Protein AF-I4YRJ3-F1 (afdb_monomer_lite)

Foldseek 3Di:
DPPQDDQDPVLLVVLLVCVLVVNPPLVVSCVVSVHDSVNSVCSNVCVPPVVDDHDDRDD

pLDDT: mean 87.26, std 12.6, range [36.88, 95.38]

Radius of gyration: 11.11 Å; chains: 1; bounding box: 21×21×38 Å

Organism: NCBI:txid864069

Sequence (59 aa):
MNQTKKLTVEQVLEARLRDAAGERDFKKLAEAYRIARSTITNAVLGKTFKDLPMPPRGR

Secondary structure (DSSP, 8-state):
----PPPPHHHHHHHHHHHHTT---HHHHHHHHT--HHHHHHHHTTSS-TTSPPPP---

Structure (mmCIF, N/CA/C/O backbone):
data_AF-I4YRJ3-F1
#
_entry.id   AF-I4YRJ3-F1
#
loop_
_atom_site.group_PDB
_atom_site.id
_atom_site.type_symbol
_atom_site.label_atom_id
_atom_site.label_alt_id
_atom_site.label_comp_id
_atom_site.label_asym_id
_atom_site.label_entity_id
_atom_site.label_seq_id
_atom_site.pdbx_PDB_ins_code
_atom_site.Cartn_x
_atom_site.Cartn_y
_atom_site.Cartn_z
_atom_site.occupancy
_atom_site.B_iso_or_equiv
_atom_site.auth_seq_id
_atom_site.auth_comp_id
_atom_site.auth_asym_id
_atom_site.auth_atom_id
_atom_site.pdbx_PDB_model_num
ATOM 1 N N . MET A 1 1 ? -7.012 5.293 23.036 1.00 36.88 1 MET A N 1
ATOM 2 C CA . MET A 1 1 ? -7.651 4.334 22.108 1.00 36.88 1 MET A CA 1
ATOM 3 C C . MET A 1 1 ? -7.104 4.602 20.710 1.00 36.88 1 MET A C 1
ATOM 5 O O . MET A 1 1 ?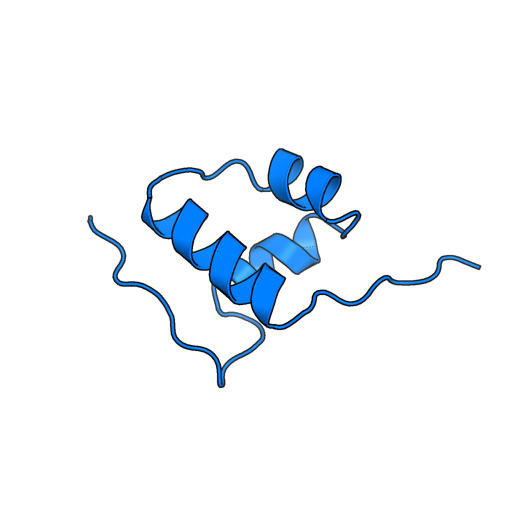 -7.479 5.602 20.114 1.00 36.88 1 MET A O 1
ATOM 9 N N . ASN A 1 2 ? -6.164 3.793 20.209 1.00 45.12 2 ASN A N 1
ATOM 10 C CA . ASN A 1 2 ? -5.652 3.965 18.844 1.00 45.12 2 ASN A CA 1
ATOM 11 C C . ASN A 1 2 ? -6.713 3.472 17.853 1.00 45.12 2 ASN A C 1
ATOM 13 O O . ASN A 1 2 ? -6.839 2.270 17.636 1.00 45.12 2 ASN A O 1
ATOM 17 N N . GLN A 1 3 ? -7.486 4.390 17.265 1.00 53.25 3 GLN A N 1
ATOM 18 C CA . GLN A 1 3 ? -8.327 4.079 16.111 1.00 53.25 3 GLN A CA 1
ATOM 19 C C . GLN A 1 3 ? -7.422 3.602 14.972 1.00 53.25 3 GLN A C 1
ATOM 21 O O . GLN A 1 3 ? -6.696 4.386 14.360 1.00 53.25 3 GLN A O 1
ATOM 26 N N . THR A 1 4 ? -7.452 2.305 14.685 1.00 63.72 4 THR A N 1
ATOM 27 C CA . THR A 1 4 ? -6.886 1.749 13.461 1.00 63.72 4 THR A CA 1
ATOM 28 C C . THR A 1 4 ? -7.732 2.249 12.295 1.00 63.72 4 THR A C 1
ATOM 30 O O . THR A 1 4 ? -8.767 1.673 11.962 1.00 63.72 4 THR A O 1
ATOM 33 N N . LYS A 1 5 ? -7.322 3.365 11.676 1.00 76.38 5 LYS A N 1
ATOM 34 C CA . LYS A 1 5 ? -7.893 3.758 10.385 1.00 76.38 5 LYS A CA 1
ATOM 35 C C . LYS A 1 5 ? -7.719 2.584 9.422 1.00 76.38 5 LYS A C 1
ATOM 37 O O . LYS A 1 5 ? -6.636 2.008 9.326 1.00 76.38 5 LYS A O 1
ATOM 42 N N . LYS A 1 6 ? -8.808 2.187 8.767 1.00 83.31 6 LYS A N 1
ATOM 43 C CA . LYS A 1 6 ? -8.791 1.149 7.734 1.00 83.31 6 LYS A CA 1
ATOM 44 C C . LYS A 1 6 ? -8.426 1.797 6.402 1.00 83.31 6 LYS A C 1
ATOM 46 O O . LYS A 1 6 ? -8.865 2.909 6.125 1.00 83.31 6 LYS A O 1
ATOM 51 N N . LEU A 1 7 ? -7.620 1.098 5.610 1.00 88.38 7 LEU A N 1
ATOM 52 C CA . LEU A 1 7 ? -7.286 1.499 4.246 1.00 88.38 7 LEU A CA 1
ATOM 53 C C . LEU A 1 7 ? -8.510 1.248 3.352 1.00 88.38 7 LEU A C 1
ATOM 55 O O . LEU A 1 7 ? -9.106 0.170 3.446 1.00 88.38 7 LEU A O 1
ATO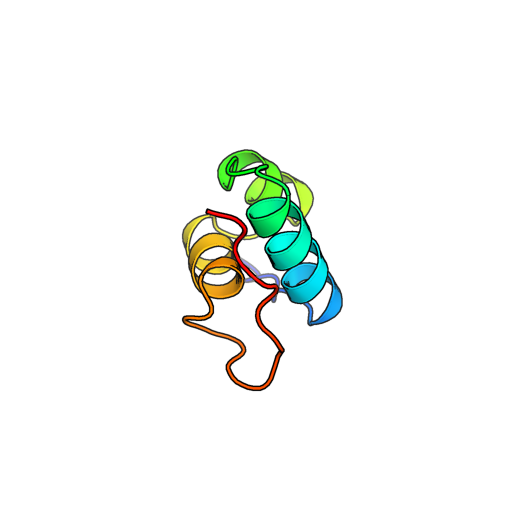M 59 N N . THR A 1 8 ? -8.902 2.220 2.529 1.00 93.38 8 THR A N 1
ATOM 60 C CA . THR A 1 8 ? -10.028 2.048 1.594 1.00 93.38 8 THR A CA 1
ATOM 61 C C . THR A 1 8 ? -9.587 1.337 0.317 1.00 93.38 8 THR A C 1
ATOM 63 O O . THR A 1 8 ? -8.394 1.250 0.022 1.00 93.38 8 THR A O 1
ATOM 66 N N . VAL A 1 9 ? -10.550 0.827 -0.455 1.00 94.38 9 VAL A N 1
ATOM 67 C CA . VAL A 1 9 ? -10.276 0.160 -1.738 1.00 94.38 9 VAL A CA 1
ATOM 68 C C . VAL A 1 9 ? -9.592 1.117 -2.715 1.00 94.38 9 VAL A C 1
ATOM 70 O O . VAL A 1 9 ? -8.609 0.738 -3.349 1.00 94.38 9 VAL A O 1
ATOM 73 N N . GLU A 1 10 ? -10.040 2.369 -2.788 1.00 94.81 10 GLU A N 1
ATOM 74 C CA . GLU A 1 10 ? -9.466 3.384 -3.677 1.00 94.81 10 GLU A CA 1
ATOM 75 C C . GLU A 1 10 ? -8.005 3.670 -3.320 1.00 94.81 10 GLU A C 1
ATOM 77 O O . GLU A 1 10 ? -7.149 3.699 -4.201 1.00 94.81 10 GLU A O 1
ATOM 82 N N . GLN A 1 11 ? -7.696 3.791 -2.023 1.00 94.12 11 GLN A N 1
ATOM 83 C CA . GLN A 1 11 ? -6.326 3.994 -1.541 1.00 94.12 11 GLN A CA 1
ATOM 84 C C . GLN A 1 11 ? -5.418 2.805 -1.867 1.00 94.12 11 GLN A C 1
ATOM 86 O O . GLN A 1 11 ? -4.246 2.992 -2.185 1.00 94.12 11 GLN A O 1
ATOM 91 N N . VAL A 1 12 ? -5.942 1.576 -1.800 1.00 95.38 12 VAL A N 1
ATOM 92 C CA . VAL A 1 12 ? -5.186 0.377 -2.190 1.00 95.38 12 VAL A CA 1
ATOM 93 C C . VAL A 1 12 ? -4.849 0.422 -3.676 1.00 95.38 12 VAL A C 1
ATOM 95 O O . VAL A 1 12 ? -3.698 0.190 -4.047 1.00 95.38 12 VAL A O 1
ATOM 98 N N . LEU A 1 13 ? -5.839 0.710 -4.523 1.00 95.25 13 LEU A N 1
ATOM 99 C CA . LEU A 1 13 ? -5.657 0.761 -5.973 1.00 95.25 13 LEU A CA 1
ATOM 100 C C . LEU A 1 13 ? -4.674 1.865 -6.366 1.00 95.25 13 LEU A C 1
ATOM 102 O O . LEU A 1 13 ? -3.741 1.609 -7.125 1.00 95.25 13 LEU A O 1
ATOM 106 N N . GLU A 1 14 ? -4.821 3.057 -5.791 1.00 94.50 14 GLU A N 1
ATOM 107 C CA . GLU A 1 14 ? -3.910 4.174 -6.026 1.00 94.50 14 GLU A CA 1
ATOM 108 C C . GLU A 1 14 ? -2.476 3.835 -5.593 1.00 94.50 14 GLU A C 1
ATOM 110 O O . GLU A 1 14 ? -1.532 4.022 -6.361 1.00 94.50 14 GLU A O 1
ATOM 115 N N . ALA A 1 15 ? -2.297 3.278 -4.392 1.00 93.88 15 ALA A N 1
ATOM 116 C CA . ALA A 1 15 ? -0.976 2.923 -3.885 1.00 93.88 15 ALA A CA 1
ATOM 117 C C . ALA A 1 15 ? -0.292 1.847 -4.745 1.00 93.88 15 ALA A C 1
ATOM 119 O O . ALA A 1 15 ? 0.915 1.911 -4.975 1.00 93.88 15 ALA A O 1
ATOM 120 N N . ARG A 1 16 ? -1.058 0.875 -5.256 1.00 94.88 16 ARG A N 1
ATOM 121 C CA . ARG A 1 16 ? -0.552 -0.135 -6.196 1.00 94.88 16 ARG A CA 1
ATOM 122 C C . ARG A 1 16 ? -0.122 0.488 -7.524 1.00 94.88 16 ARG A C 1
ATOM 124 O O . ARG A 1 16 ? 0.925 0.114 -8.046 1.00 94.88 16 ARG A O 1
ATOM 131 N N . LEU A 1 17 ? -0.900 1.429 -8.063 1.00 93.38 17 LEU A N 1
ATOM 132 C CA . LEU A 1 17 ? -0.551 2.141 -9.297 1.00 93.38 17 LEU A CA 1
ATOM 133 C C . LEU A 1 17 ? 0.736 2.957 -9.131 1.00 93.38 17 LEU A C 1
ATOM 135 O O . LEU A 1 17 ? 1.607 2.903 -9.995 1.00 93.38 17 LEU A O 1
ATOM 139 N N . ARG A 1 18 ? 0.890 3.652 -8.000 1.00 91.56 18 ARG A N 1
ATOM 140 C CA . ARG A 1 18 ? 2.107 4.409 -7.671 1.00 91.56 18 ARG A CA 1
ATOM 141 C C . ARG A 1 18 ? 3.341 3.508 -7.546 1.00 91.56 18 ARG A C 1
ATOM 143 O O . ARG A 1 18 ? 4.377 3.838 -8.118 1.00 91.56 18 ARG A O 1
ATOM 150 N N . ASP A 1 19 ? 3.222 2.346 -6.892 1.00 91.94 19 ASP A N 1
ATOM 151 C CA . ASP A 1 19 ? 4.308 1.347 -6.819 1.00 91.94 19 ASP A CA 1
ATOM 152 C C . ASP A 1 19 ? 4.703 0.827 -8.206 1.00 91.94 19 ASP A C 1
ATOM 154 O O . ASP A 1 19 ? 5.891 0.742 -8.522 1.00 91.94 19 ASP A O 1
ATOM 158 N N . ALA A 1 20 ? 3.718 0.534 -9.062 1.00 90.69 20 ALA A N 1
ATOM 159 C CA . ALA A 1 20 ? 3.965 0.114 -10.441 1.00 90.69 20 ALA A CA 1
ATOM 160 C C . ALA A 1 20 ? 4.609 1.214 -11.299 1.00 90.69 20 ALA A C 1
ATOM 162 O O . ALA A 1 20 ? 5.405 0.899 -12.179 1.00 90.69 20 ALA A O 1
ATOM 163 N N . ALA A 1 21 ? 4.324 2.487 -11.013 1.00 89.94 21 ALA A N 1
ATOM 164 C CA . ALA A 1 21 ? 4.979 3.639 -11.635 1.00 89.94 21 ALA A CA 1
ATOM 165 C C . ALA A 1 21 ? 6.392 3.922 -11.078 1.00 89.94 21 ALA A C 1
ATOM 167 O O . ALA A 1 21 ? 7.068 4.833 -11.553 1.00 89.94 21 ALA A O 1
ATOM 168 N N . GLY A 1 22 ? 6.850 3.161 -10.076 1.00 87.19 22 GLY A N 1
ATOM 169 C CA . GLY A 1 22 ? 8.182 3.284 -9.478 1.00 87.19 22 GLY A CA 1
ATOM 170 C C . GLY A 1 22 ? 8.249 4.108 -8.187 1.00 87.19 22 GLY A C 1
ATOM 171 O O . GLY A 1 22 ? 9.325 4.197 -7.591 1.00 87.19 22 GLY A O 1
ATOM 172 N N . GLU A 1 23 ? 7.137 4.666 -7.691 1.00 85.12 23 GLU A N 1
ATOM 173 C CA . GLU A 1 23 ? 7.100 5.352 -6.389 1.00 85.12 23 GLU A CA 1
ATOM 174 C C . GLU A 1 23 ? 7.079 4.310 -5.254 1.00 85.12 23 GLU A C 1
ATOM 176 O O . GLU A 1 23 ? 6.029 3.876 -4.784 1.00 85.12 23 GLU A O 1
ATOM 181 N N . ARG A 1 24 ? 8.271 3.899 -4.800 1.00 80.75 24 ARG A N 1
ATOM 182 C CA . ARG A 1 24 ? 8.458 2.878 -3.746 1.00 80.75 24 ARG A CA 1
ATOM 183 C C . ARG A 1 24 ? 8.569 3.439 -2.325 1.00 80.75 24 ARG A C 1
ATOM 185 O O . ARG A 1 24 ? 8.950 2.718 -1.398 1.00 80.75 24 ARG A O 1
ATOM 192 N N . ASP A 1 25 ? 8.252 4.716 -2.119 1.00 90.00 25 ASP A N 1
ATOM 193 C CA . ASP A 1 25 ? 8.303 5.321 -0.786 1.00 90.00 25 ASP A CA 1
ATOM 194 C C . ASP A 1 25 ? 7.033 5.013 0.026 1.00 90.00 25 ASP A C 1
ATOM 196 O O . ASP A 1 25 ? 6.107 5.816 0.171 1.00 90.00 25 ASP A O 1
ATOM 200 N N . PHE A 1 26 ? 7.008 3.813 0.609 1.00 90.25 26 PHE A N 1
ATOM 201 C CA . PHE A 1 26 ? 5.909 3.372 1.469 1.00 90.25 26 PHE A CA 1
ATOM 202 C C . PHE A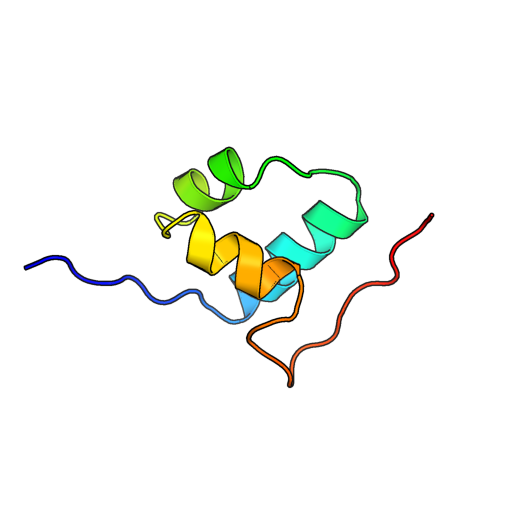 1 26 ? 5.767 4.199 2.752 1.00 90.25 26 PHE A C 1
ATOM 204 O O . PHE A 1 26 ? 4.701 4.161 3.366 1.00 90.25 26 PHE A O 1
ATOM 211 N N . LYS A 1 27 ? 6.812 4.919 3.190 1.00 91.75 27 LYS A N 1
ATOM 212 C CA . LYS A 1 27 ? 6.717 5.790 4.370 1.00 91.75 27 LYS A CA 1
ATOM 213 C C . LYS A 1 27 ? 5.869 7.013 4.032 1.00 91.75 27 LYS A C 1
ATOM 215 O O . LYS A 1 27 ? 4.927 7.314 4.759 1.00 91.75 27 LYS A O 1
ATOM 220 N N . LYS A 1 28 ? 6.136 7.639 2.889 1.00 90.81 28 LYS A N 1
ATOM 221 C CA . LYS A 1 28 ? 5.355 8.776 2.396 1.00 90.81 28 LYS A CA 1
ATOM 222 C C . LYS A 1 28 ? 3.890 8.405 2.139 1.00 90.81 28 LYS A C 1
ATOM 224 O O . LYS A 1 28 ? 2.996 9.143 2.543 1.00 90.81 28 LYS A O 1
ATOM 229 N N . LEU A 1 29 ? 3.625 7.233 1.552 1.00 90.25 29 LEU A N 1
ATOM 230 C CA . LEU A 1 29 ? 2.253 6.731 1.361 1.00 90.25 29 LEU A CA 1
ATOM 231 C C . LEU A 1 29 ? 1.538 6.462 2.694 1.00 90.25 29 LEU A C 1
ATOM 233 O O . LEU A 1 29 ? 0.366 6.799 2.858 1.00 90.25 29 LEU A O 1
ATOM 237 N N . ALA A 1 30 ? 2.244 5.882 3.666 1.00 91.75 30 ALA A N 1
ATOM 238 C CA . ALA A 1 30 ? 1.716 5.648 5.007 1.00 91.75 30 ALA A CA 1
ATOM 239 C C . ALA A 1 30 ? 1.310 6.959 5.700 1.00 91.75 30 ALA A C 1
ATOM 241 O O . ALA A 1 30 ? 0.219 7.045 6.267 1.00 91.75 30 ALA A O 1
ATOM 242 N N . GLU A 1 31 ? 2.157 7.986 5.619 1.00 91.94 31 GLU A N 1
ATOM 243 C CA . GLU A 1 31 ? 1.883 9.314 6.177 1.00 91.94 31 GLU A CA 1
ATOM 244 C C . GLU A 1 31 ? 0.702 9.992 5.471 1.00 91.94 31 GLU A C 1
ATOM 246 O O . GLU A 1 31 ? -0.215 10.469 6.145 1.00 91.94 31 GLU A O 1
ATOM 251 N N . ALA A 1 32 ? 0.664 9.949 4.134 1.00 90.38 32 ALA A N 1
ATOM 252 C CA . ALA A 1 32 ? -0.416 10.523 3.332 1.00 90.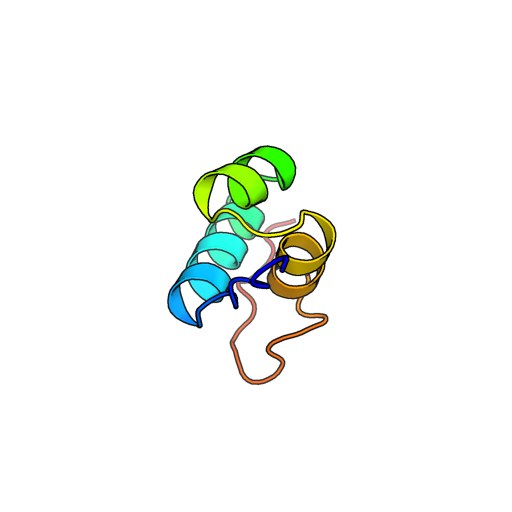38 32 ALA A CA 1
ATOM 253 C C . ALA A 1 32 ? -1.785 9.921 3.686 1.00 90.38 32 ALA A C 1
ATOM 255 O O . ALA A 1 32 ? -2.766 10.647 3.858 1.00 90.38 32 ALA A O 1
ATOM 256 N N . TYR A 1 33 ? -1.850 8.601 3.867 1.00 89.56 33 TYR A N 1
ATOM 257 C CA . TYR A 1 33 ? -3.094 7.909 4.204 1.00 89.56 33 TYR A CA 1
ATOM 258 C C . TYR A 1 33 ? -3.362 7.821 5.714 1.00 89.56 33 TYR A C 1
ATOM 260 O O . TYR A 1 33 ? -4.448 7.404 6.119 1.00 89.56 33 TYR A O 1
ATOM 268 N N . ARG A 1 34 ? -2.415 8.253 6.561 1.00 90.44 34 ARG A N 1
ATOM 269 C CA . ARG A 1 34 ? -2.426 8.072 8.026 1.00 90.44 34 ARG A CA 1
ATOM 270 C C . ARG A 1 34 ? -2.643 6.608 8.427 1.00 90.44 34 ARG A C 1
ATOM 272 O O . ARG A 1 34 ? -3.471 6.293 9.283 1.00 90.44 34 ARG A O 1
ATOM 279 N N . ILE A 1 35 ? -1.900 5.718 7.777 1.00 91.44 35 ILE A N 1
ATOM 280 C CA . ILE A 1 35 ? -1.958 4.264 7.943 1.00 91.44 35 ILE A CA 1
ATOM 281 C C . ILE A 1 35 ? -0.583 3.754 8.367 1.00 91.44 35 ILE A C 1
ATOM 283 O O . ILE A 1 35 ? 0.440 4.332 8.023 1.00 91.44 35 ILE A O 1
ATOM 287 N N . ALA A 1 36 ? -0.534 2.648 9.112 1.00 91.69 36 ALA A N 1
ATOM 288 C CA . ALA A 1 36 ? 0.736 2.018 9.453 1.00 91.69 36 ALA A CA 1
ATOM 289 C C . ALA A 1 36 ? 1.501 1.574 8.192 1.00 91.69 36 ALA A C 1
ATOM 291 O O . ALA A 1 36 ? 0.930 0.971 7.278 1.00 91.69 36 ALA A O 1
ATOM 292 N N . ARG A 1 37 ? 2.822 1.793 8.177 1.00 92.50 37 ARG A N 1
ATOM 293 C CA . ARG A 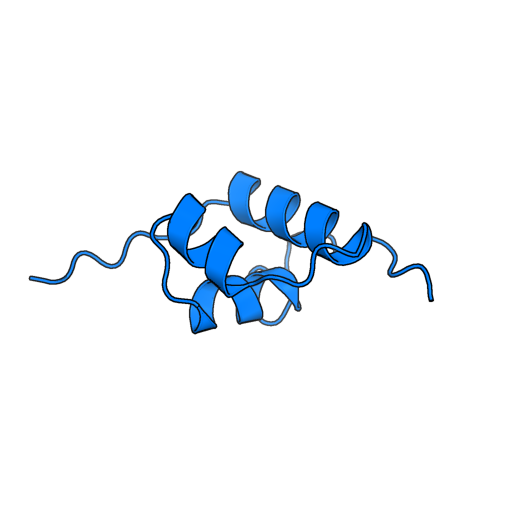1 37 ? 3.699 1.409 7.057 1.00 92.50 37 ARG A CA 1
ATOM 294 C C . ARG A 1 37 ? 3.556 -0.066 6.667 1.00 92.50 37 ARG A C 1
ATOM 296 O O . ARG A 1 37 ? 3.548 -0.395 5.484 1.00 92.50 37 ARG A O 1
ATOM 303 N N . SER A 1 38 ? 3.419 -0.958 7.646 1.00 93.19 38 SER A N 1
ATOM 304 C CA . SER A 1 38 ? 3.221 -2.394 7.411 1.00 93.19 38 SER A CA 1
ATOM 305 C C . SER A 1 38 ? 1.923 -2.686 6.652 1.00 93.19 38 SER A C 1
ATOM 307 O O . SER A 1 38 ? 1.924 -3.485 5.717 1.00 93.19 38 SER A O 1
ATOM 309 N N . THR A 1 39 ? 0.832 -2.000 6.997 1.00 93.00 39 THR A N 1
ATOM 310 C CA . THR A 1 39 ? -0.475 -2.158 6.351 1.00 93.00 39 THR A CA 1
ATOM 311 C C . THR A 1 39 ? -0.437 -1.716 4.893 1.00 93.00 39 THR A C 1
ATOM 313 O O . THR A 1 39 ? -0.872 -2.476 4.028 1.00 93.00 39 THR A O 1
ATOM 316 N N . ILE A 1 40 ? 0.121 -0.534 4.602 1.00 93.44 40 ILE A N 1
ATOM 317 C CA . ILE A 1 40 ? 0.219 -0.054 3.215 1.00 93.44 40 ILE A CA 1
ATOM 318 C C . ILE A 1 40 ? 1.157 -0.942 2.392 1.00 93.44 40 ILE A C 1
ATOM 320 O O . ILE A 1 40 ? 0.817 -1.309 1.275 1.00 93.44 40 ILE A O 1
ATOM 324 N N . THR A 1 41 ? 2.272 -1.398 2.974 1.00 94.44 41 THR A N 1
ATOM 325 C CA . THR A 1 41 ? 3.204 -2.315 2.297 1.00 94.44 41 THR A CA 1
ATOM 326 C C . THR A 1 41 ? 2.507 -3.626 1.926 1.00 94.44 41 THR A C 1
ATOM 328 O O . THR A 1 41 ? 2.623 -4.099 0.799 1.00 94.44 41 THR A O 1
ATOM 331 N N . ASN A 1 42 ? 1.731 -4.210 2.843 1.00 94.94 42 ASN A N 1
ATOM 332 C CA . ASN A 1 42 ? 0.986 -5.439 2.567 1.00 94.94 42 ASN A CA 1
ATOM 333 C C . ASN A 1 42 ? -0.090 -5.244 1.486 1.00 94.94 42 ASN A C 1
ATOM 335 O O . ASN A 1 42 ? -0.251 -6.121 0.637 1.00 94.94 42 ASN A O 1
ATOM 339 N N . ALA A 1 43 ? -0.789 -4.106 1.492 1.00 94.69 43 ALA A N 1
ATOM 340 C CA . ALA A 1 43 ? -1.803 -3.782 0.492 1.00 94.69 43 ALA A CA 1
ATOM 341 C C . ALA A 1 43 ? -1.200 -3.577 -0.906 1.00 94.69 43 ALA A C 1
ATOM 343 O O . ALA A 1 43 ? -1.704 -4.138 -1.883 1.00 94.69 43 ALA A O 1
ATOM 344 N N . VAL A 1 44 ? -0.093 -2.833 -0.989 1.00 94.38 44 VAL A N 1
ATOM 345 C CA . VAL A 1 44 ? 0.640 -2.558 -2.233 1.00 94.38 44 VAL A CA 1
ATOM 346 C C . VAL A 1 44 ? 1.243 -3.830 -2.822 1.00 94.38 44 VAL A C 1
ATOM 348 O O . VAL A 1 44 ? 1.170 -4.052 -4.025 1.00 94.38 44 VAL A O 1
ATOM 351 N N . LEU A 1 45 ? 1.795 -4.713 -1.987 1.00 92.12 45 LEU A N 1
ATOM 352 C CA . LEU A 1 45 ? 2.371 -5.981 -2.441 1.00 92.12 45 LEU A CA 1
ATOM 353 C C . LEU A 1 45 ? 1.322 -7.066 -2.743 1.00 92.12 45 LEU A C 1
ATOM 355 O O . LEU A 1 45 ? 1.702 -8.167 -3.132 1.00 92.12 45 LEU A O 1
ATOM 359 N N . GLY A 1 46 ? 0.028 -6.787 -2.556 1.00 94.19 46 GLY A N 1
ATOM 360 C CA . GLY A 1 46 ? -1.050 -7.749 -2.806 1.00 94.19 46 GLY A CA 1
ATOM 361 C C . GLY A 1 46 ? -1.169 -8.861 -1.756 1.00 94.19 46 GLY A C 1
ATOM 362 O O . GLY A 1 46 ? -1.834 -9.867 -1.991 1.00 94.19 46 GLY A O 1
ATOM 363 N N . LYS A 1 47 ? -0.543 -8.706 -0.581 1.00 94.44 47 LYS A N 1
ATOM 364 C CA . LYS A 1 47 ? -0.678 -9.658 0.539 1.00 94.44 47 LYS A CA 1
ATOM 365 C C . LYS A 1 47 ? -2.056 -9.568 1.203 1.00 94.44 47 LYS A C 1
ATOM 367 O O . LYS A 1 47 ? -2.527 -10.539 1.791 1.00 94.44 47 LYS A O 1
ATOM 372 N N . THR A 1 48 ? -2.693 -8.405 1.100 1.00 93.81 48 THR A N 1
ATOM 373 C CA . THR A 1 48 ? -4.087 -8.137 1.478 1.00 93.81 48 THR A CA 1
ATOM 374 C C . THR A 1 48 ? -4.865 -7.619 0.266 1.00 93.81 48 THR A C 1
ATOM 376 O O . THR A 1 48 ? -4.266 -7.306 -0.763 1.00 93.81 48 THR A O 1
ATOM 379 N N . PHE A 1 49 ? -6.198 -7.525 0.382 1.00 93.12 49 PHE A N 1
ATOM 380 C CA . PHE A 1 49 ? -7.089 -7.126 -0.719 1.00 93.12 49 PHE A CA 1
ATOM 381 C C . PHE A 1 49 ? -6.871 -7.988 -1.978 1.00 93.12 49 PHE A C 1
ATOM 383 O O . PHE A 1 49 ? -6.532 -7.476 -3.046 1.00 93.12 49 PHE A O 1
ATOM 390 N N . LYS A 1 50 ? -6.997 -9.315 -1.819 1.00 92.75 50 LYS A N 1
ATOM 391 C CA . LYS A 1 50 ? -6.715 -10.308 -2.873 1.00 92.75 50 LYS A CA 1
ATOM 392 C C . LYS A 1 50 ? -7.684 -10.228 -4.053 1.00 92.75 50 LYS A C 1
ATOM 394 O O . LYS A 1 50 ? -7.303 -10.578 -5.160 1.00 92.75 50 LYS A O 1
ATOM 399 N N . ASP A 1 51 ? -8.887 -9.720 -3.808 1.00 94.44 51 ASP A N 1
ATOM 400 C CA . ASP A 1 51 ? -9.921 -9.546 -4.831 1.00 94.44 51 ASP A CA 1
ATOM 401 C C . ASP A 1 51 ? -9.678 -8.306 -5.709 1.00 94.44 51 ASP A C 1
ATOM 403 O O . ASP A 1 51 ? -10.330 -8.128 -6.734 1.00 94.44 51 ASP A O 1
ATOM 407 N N . LEU A 1 52 ? -8.737 -7.433 -5.322 1.00 93.44 52 LEU A N 1
ATOM 408 C CA . LEU A 1 52 ? -8.376 -6.255 -6.104 1.00 93.44 52 LEU A CA 1
ATOM 409 C C . LEU A 1 52 ? -7.259 -6.582 -7.103 1.00 93.44 52 LEU A C 1
ATOM 411 O O . LEU A 1 52 ? -6.300 -7.271 -6.736 1.00 93.44 52 LEU A O 1
ATOM 415 N N . PRO A 1 53 ? -7.300 -6.014 -8.320 1.00 93.19 53 PRO A N 1
ATOM 416 C CA . PRO A 1 53 ? -6.283 -6.253 -9.334 1.00 93.19 53 PRO A CA 1
ATOM 417 C C . PRO A 1 53 ? -4.907 -5.726 -8.911 1.00 93.19 53 PRO A C 1
ATOM 419 O O . PRO A 1 53 ? -4.776 -4.727 -8.194 1.00 93.19 53 PRO A O 1
ATOM 422 N N . MET A 1 54 ? -3.865 -6.405 -9.387 1.00 93.31 54 MET A N 1
ATOM 423 C CA . MET A 1 54 ? -2.481 -5.950 -9.293 1.00 93.31 54 MET A CA 1
ATOM 424 C C . MET A 1 54 ? -2.068 -5.342 -10.637 1.00 93.31 54 MET A C 1
ATOM 426 O O . MET A 1 54 ? -2.229 -6.007 -11.662 1.00 93.31 54 MET A O 1
ATOM 430 N N . PRO A 1 55 ? -1.540 -4.109 -10.664 1.00 87.88 55 PRO A N 1
ATOM 431 C CA . PRO A 1 55 ? -1.035 -3.525 -11.895 1.00 87.88 55 PRO A CA 1
ATOM 432 C C . PRO A 1 55 ? 0.182 -4.311 -12.411 1.00 87.88 55 PRO A C 1
ATOM 434 O O . PRO A 1 55 ? 0.931 -4.891 -11.613 1.00 87.88 55 PRO A O 1
ATOM 437 N N . PRO A 1 56 ? 0.396 -4.339 -13.738 1.00 82.12 56 PRO A N 1
ATOM 438 C CA . PRO A 1 56 ? 1.564 -4.976 -14.323 1.00 82.12 56 PRO A CA 1
ATOM 439 C C . PRO A 1 56 ? 2.825 -4.276 -13.814 1.00 82.12 56 PRO A C 1
ATOM 441 O O . PRO A 1 56 ? 2.988 -3.066 -13.957 1.00 82.12 56 PRO A O 1
ATOM 444 N N . ARG A 1 57 ? 3.729 -5.041 -13.199 1.00 73.56 57 ARG A N 1
ATOM 445 C CA . ARG A 1 57 ? 5.036 -4.528 -12.788 1.00 73.56 57 ARG A CA 1
ATOM 446 C C . ARG A 1 57 ? 5.924 -4.522 -14.030 1.00 73.56 57 ARG A C 1
ATOM 448 O O . ARG A 1 57 ? 6.434 -5.574 -14.410 1.00 73.56 57 ARG A O 1
ATOM 455 N N . GLY A 1 58 ? 6.054 -3.365 -14.678 1.00 64.50 58 GLY A N 1
ATOM 456 C CA . GLY A 1 58 ? 7.088 -3.156 -15.692 1.00 64.50 58 GLY A CA 1
ATOM 457 C C . GLY A 1 58 ? 8.445 -3.393 -15.034 1.00 64.50 58 GLY A C 1
ATOM 458 O O . GLY A 1 58 ? 8.765 -2.725 -14.051 1.00 64.50 58 GLY A O 1
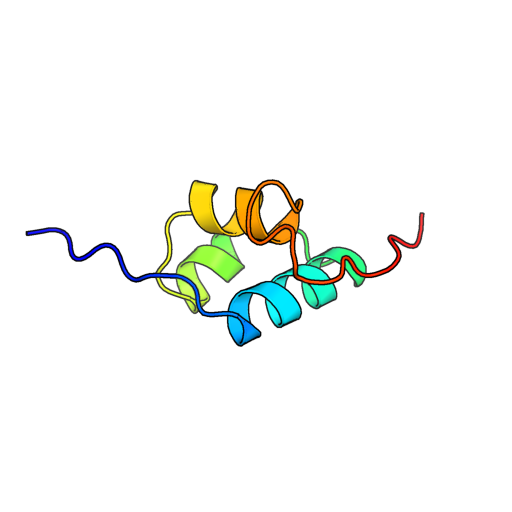ATOM 459 N N . ARG A 1 59 ? 9.157 -4.430 -15.478 1.00 56.34 59 ARG A N 1
ATOM 460 C CA . ARG A 1 59 ? 10.499 -4.759 -14.990 1.00 56.34 59 ARG A CA 1
ATOM 461 C C . ARG A 1 59 ? 11.512 -3.800 -15.600 1.00 56.34 59 ARG A C 1
ATOM 463 O O . ARG A 1 59 ? 11.376 -3.532 -16.811 1.00 56.34 59 ARG A O 1
#